Protein AF-A0A2K5EL80-F1 (afdb_monomer)

Organism: Aotus nancymaae (NCBI:txid37293)

Mean predicted aligned error: 5.59 Å

pLDDT: mean 85.99, std 8.44, range [42.81, 94.0]

Secondary structure (DSSP, 8-state):
-HHHHHHHHHHHHHHTT--HHHHHHHHHHHHHHHHHHHHHHHT-TTS-TTHHHHHHHHHHHHHHHHHHHHHHHHHHTT-HHHHHHHHHHT-

Foldseek 3Di:
DVLVVLVVVLVVCVVVVHQLVVSLVSLQVSLVVLVVVLVVCVVPVPDPPVVNVVSVVSNLVSLLSNLQSVLVVCVVVVVPVSNVVSVVVND

InterPro domains:
  IPR004328 BRO1 domain [PF03097] (1-88)
  IPR004328 BRO1 domain [PS51180] (1-91)
  IPR038499 BRO1 domain superfamily [G3DSA:1.25.40.280] (1-91)

Structure (mmCIF, N/CA/C/O backbone):
data_AF-A0A2K5EL80-F1
#
_entry.id   AF-A0A2K5EL80-F1
#
loop_
_atom_site.group_PDB
_atom_site.id
_atom_site.type_symbol
_atom_site.label_atom_id
_atom_site.label_alt_id
_atom_site.label_comp_id
_atom_site.label_asym_id
_atom_site.label_entity_id
_atom_site.label_seq_id
_atom_site.pdbx_PDB_ins_code
_atom_site.Cartn_x
_atom_site.Cartn_y
_atom_site.Cartn_z
_atom_site.occupancy
_atom_site.B_iso_or_equiv
_atom_site.auth_seq_id
_atom_site.auth_comp_id
_atom_site.auth_asym_id
_atom_site.auth_atom_id
_atom_site.pdbx_PDB_model_num
ATOM 1 N N . MET A 1 1 ? 10.749 -7.660 -10.473 1.00 76.12 1 MET A N 1
ATOM 2 C CA . MET A 1 1 ? 10.220 -8.984 -10.073 1.00 76.12 1 MET A CA 1
ATOM 3 C C . MET A 1 1 ? 9.880 -9.060 -8.582 1.00 76.12 1 MET A C 1
ATOM 5 O O . MET A 1 1 ? 8.810 -9.559 -8.270 1.00 76.12 1 MET A O 1
ATOM 9 N N . LEU A 1 2 ? 10.696 -8.518 -7.660 1.00 88.94 2 LEU A N 1
ATOM 10 C CA . LEU A 1 2 ? 10.383 -8.538 -6.215 1.00 88.94 2 LEU A CA 1
ATOM 11 C C . LEU A 1 2 ? 9.066 -7.816 -5.85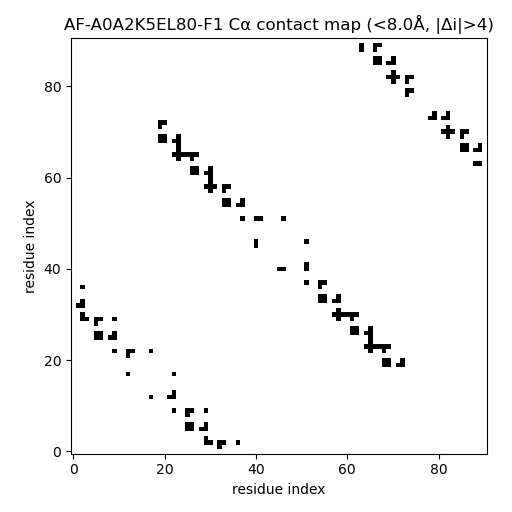2 1.00 88.94 2 LEU A C 1
ATOM 13 O O . LEU A 1 2 ? 8.269 -8.345 -5.085 1.00 88.94 2 LEU A O 1
ATOM 17 N N . ALA A 1 3 ? 8.795 -6.657 -6.466 1.00 88.19 3 ALA A N 1
ATOM 18 C CA . ALA A 1 3 ? 7.562 -5.894 -6.234 1.00 88.19 3 ALA A CA 1
ATOM 19 C C . ALA A 1 3 ? 6.282 -6.694 -6.551 1.00 88.19 3 ALA A C 1
ATOM 21 O O . ALA A 1 3 ? 5.339 -6.706 -5.769 1.00 88.19 3 ALA A O 1
ATOM 22 N N . GLN A 1 4 ? 6.277 -7.426 -7.670 1.00 88.94 4 GLN A N 1
ATOM 23 C CA . GLN A 1 4 ? 5.149 -8.274 -8.069 1.00 88.94 4 GLN A CA 1
ATOM 24 C C . GLN A 1 4 ? 4.978 -9.479 -7.138 1.00 88.94 4 GLN A C 1
ATOM 26 O O . GLN A 1 4 ? 3.852 -9.866 -6.846 1.00 88.94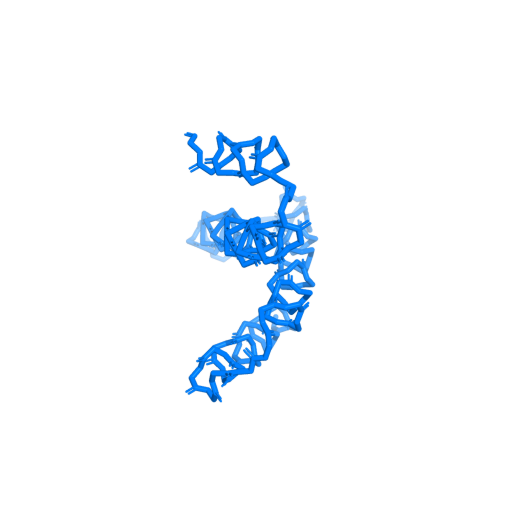 4 GLN A O 1
ATOM 31 N N . ALA A 1 5 ? 6.072 -10.057 -6.631 1.00 92.69 5 ALA A N 1
ATOM 32 C CA . ALA A 1 5 ? 5.977 -11.108 -5.620 1.00 92.69 5 ALA A CA 1
ATOM 33 C C . ALA A 1 5 ? 5.284 -10.581 -4.351 1.00 92.69 5 ALA A C 1
ATOM 35 O O . ALA A 1 5 ? 4.364 -11.218 -3.841 1.00 92.69 5 ALA A O 1
ATOM 36 N N . GLN A 1 6 ? 5.660 -9.382 -3.895 1.00 90.69 6 GLN A N 1
ATOM 37 C CA . GLN A 1 6 ? 5.022 -8.734 -2.750 1.00 90.69 6 GLN A CA 1
ATOM 38 C C . GLN A 1 6 ? 3.537 -8.424 -3.007 1.00 90.69 6 GLN A C 1
ATOM 40 O O . GLN A 1 6 ? 2.706 -8.639 -2.128 1.00 90.69 6 GLN A O 1
ATOM 45 N N . GLU A 1 7 ? 3.188 -7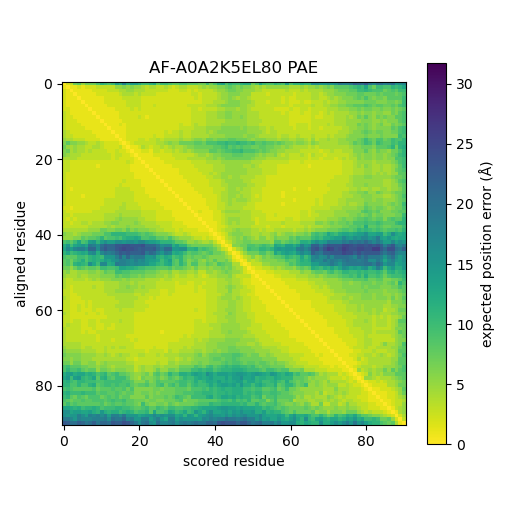.988 -4.221 1.00 90.44 7 GLU A N 1
ATOM 46 C CA . GLU A 1 7 ? 1.800 -7.772 -4.652 1.00 90.44 7 GLU A CA 1
ATOM 47 C C . GLU A 1 7 ? 0.970 -9.064 -4.567 1.00 90.44 7 GLU A C 1
ATOM 49 O O . GLU A 1 7 ? -0.153 -9.047 -4.067 1.00 90.44 7 GLU A O 1
ATOM 54 N N . VAL A 1 8 ? 1.528 -10.210 -4.970 1.00 93.62 8 VAL A N 1
ATOM 55 C CA . VAL A 1 8 ? 0.854 -11.513 -4.838 1.00 93.62 8 VAL A CA 1
ATOM 56 C C . VAL A 1 8 ? 0.614 -11.872 -3.368 1.00 93.62 8 VAL A C 1
ATOM 58 O O . VAL A 1 8 ? -0.469 -12.351 -3.027 1.00 93.62 8 VAL A O 1
ATOM 61 N N . PHE A 1 9 ? 1.576 -11.604 -2.479 1.00 92.12 9 PHE A N 1
ATOM 62 C CA . PHE A 1 9 ? 1.388 -11.801 -1.037 1.00 92.12 9 PHE A CA 1
ATOM 63 C C . PHE A 1 9 ? 0.327 -10.869 -0.450 1.00 92.12 9 PHE A C 1
ATOM 65 O O . PHE A 1 9 ? -0.485 -11.316 0.360 1.00 92.12 9 PHE A O 1
ATOM 72 N N . PHE A 1 10 ? 0.288 -9.608 -0.881 1.00 92.88 10 PHE A N 1
ATOM 73 C CA . PHE A 1 10 ? -0.785 -8.679 -0.530 1.00 92.88 10 PHE A CA 1
ATOM 74 C C . PHE A 1 10 ? -2.151 -9.229 -0.970 1.00 92.88 10 PHE A C 1
ATOM 76 O O . PHE A 1 10 ? -3.041 -9.377 -0.137 1.00 92.88 10 PHE A O 1
ATOM 83 N N . LEU A 1 11 ? -2.300 -9.637 -2.235 1.00 92.50 11 LEU A N 1
ATOM 84 C CA . LEU A 1 11 ? -3.548 -10.207 -2.755 1.00 92.50 11 LEU A CA 1
ATOM 85 C C . LEU A 1 11 ? -3.970 -11.467 -1.993 1.00 92.50 11 LEU A C 1
ATOM 87 O O . LEU A 1 11 ? -5.154 -11.660 -1.714 1.00 92.50 11 LEU A O 1
ATOM 91 N N . LYS A 1 12 ? -3.008 -12.320 -1.626 1.00 93.62 12 LYS A N 1
ATOM 92 C CA . LYS A 1 12 ? -3.255 -13.506 -0.802 1.00 93.62 12 LYS A CA 1
ATOM 93 C C . LYS A 1 12 ? -3.738 -13.124 0.598 1.00 93.62 12 LYS A C 1
ATOM 95 O O . LYS A 1 12 ? -4.741 -13.673 1.042 1.00 93.62 12 LYS A O 1
ATOM 100 N N . ALA A 1 13 ? -3.091 -12.169 1.262 1.00 92.12 13 ALA A N 1
ATOM 101 C CA . ALA A 1 13 ? -3.500 -11.695 2.584 1.00 92.12 13 ALA A CA 1
ATOM 102 C C . ALA A 1 13 ? -4.903 -11.065 2.567 1.00 92.12 13 ALA A C 1
ATOM 104 O O . ALA A 1 13 ? -5.705 -11.316 3.470 1.00 92.12 13 ALA A O 1
ATOM 105 N N . THR A 1 14 ? -5.226 -10.313 1.513 1.00 90.00 14 THR A N 1
ATOM 106 C CA . THR A 1 14 ? -6.559 -9.741 1.287 1.00 90.00 14 THR A CA 1
ATOM 107 C C . THR A 1 14 ? -7.600 -10.833 1.043 1.00 90.00 14 THR A C 1
ATOM 109 O O . THR A 1 14 ? -8.672 -10.813 1.649 1.00 90.00 14 THR A O 1
ATOM 112 N N . ARG A 1 15 ? -7.280 -11.842 0.220 1.00 92.88 15 ARG A N 1
ATOM 113 C CA . ARG A 1 15 ? -8.157 -12.997 -0.032 1.00 92.88 15 ARG A CA 1
ATOM 114 C C . ARG A 1 15 ? -8.421 -13.815 1.232 1.00 92.88 15 ARG A C 1
ATOM 116 O O . ARG A 1 15 ? -9.545 -14.266 1.438 1.00 92.88 15 ARG A O 1
ATOM 123 N N . ASP A 1 16 ? -7.409 -13.968 2.076 1.00 94.00 16 ASP A N 1
ATOM 124 C CA . ASP A 1 16 ? -7.499 -14.692 3.346 1.00 94.00 16 ASP A CA 1
ATOM 125 C C . ASP A 1 16 ? -8.149 -13.862 4.462 1.00 94.00 16 ASP A C 1
ATOM 127 O O . ASP A 1 16 ? -8.295 -14.353 5.581 1.00 94.00 16 ASP A O 1
ATOM 131 N N . LYS A 1 17 ? -8.562 -12.617 4.171 1.00 89.62 17 LYS A N 1
ATOM 132 C CA . LYS A 1 17 ? -9.150 -11.674 5.135 1.00 89.62 17 LYS A CA 1
ATOM 133 C C . LYS A 1 17 ? -8.288 -11.528 6.392 1.00 89.62 17 LYS A C 1
ATOM 135 O O . LYS A 1 17 ? -8.787 -11.537 7.519 1.00 89.62 17 LYS A O 1
ATOM 140 N N . MET A 1 18 ? -6.973 -11.422 6.196 1.00 92.00 18 MET A N 1
ATOM 141 C CA . MET A 1 18 ? -6.037 -11.153 7.284 1.00 92.00 18 MET A CA 1
ATOM 142 C C . MET A 1 18 ? -6.319 -9.784 7.921 1.00 92.00 18 MET A C 1
ATOM 144 O O . MET A 1 18 ? -7.028 -8.949 7.368 1.00 92.00 18 MET A O 1
ATOM 148 N N . LYS A 1 19 ? -5.743 -9.535 9.101 1.00 91.44 19 LYS A N 1
ATOM 149 C CA . LYS A 1 19 ? -5.892 -8.246 9.793 1.00 91.44 19 LYS A CA 1
ATOM 150 C C . LYS A 1 19 ? -5.456 -7.091 8.885 1.00 91.44 19 LYS A C 1
ATOM 152 O O . LYS A 1 19 ? -4.347 -7.138 8.349 1.00 91.44 19 LYS A O 1
ATOM 157 N N . ASP A 1 20 ? -6.248 -6.019 8.835 1.00 88.75 20 ASP A N 1
ATOM 158 C CA . ASP A 1 20 ? -5.947 -4.805 8.056 1.00 88.75 20 ASP A CA 1
ATOM 159 C C . ASP A 1 20 ? -4.557 -4.234 8.367 1.00 88.75 20 ASP A C 1
ATOM 161 O O . ASP A 1 20 ? -3.860 -3.760 7.478 1.00 88.75 20 ASP A O 1
ATOM 165 N N . ALA A 1 21 ? -4.094 -4.375 9.614 1.00 88.50 21 ALA A N 1
ATOM 166 C CA . ALA A 1 21 ? -2.742 -3.998 10.030 1.00 88.50 21 ALA A CA 1
ATOM 167 C C . ALA A 1 21 ? -1.634 -4.671 9.201 1.00 88.50 21 ALA A C 1
ATOM 169 O O . ALA A 1 21 ? -0.595 -4.070 8.939 1.00 88.50 21 ALA A O 1
ATOM 170 N N . ILE A 1 22 ? -1.825 -5.946 8.851 1.00 92.12 22 ILE A N 1
ATOM 171 C CA . ILE A 1 22 ? -0.864 -6.735 8.077 1.00 92.12 22 ILE A CA 1
ATOM 172 C C . ILE A 1 22 ? -1.001 -6.375 6.602 1.00 92.12 22 ILE A C 1
ATOM 174 O O . ILE A 1 22 ? 0.008 -6.134 5.946 1.00 92.12 22 ILE A O 1
ATOM 178 N N . ILE A 1 23 ? -2.236 -6.281 6.104 1.00 92.75 23 ILE A N 1
ATOM 179 C CA . ILE A 1 23 ? -2.510 -5.935 4.707 1.00 92.75 23 ILE A CA 1
ATOM 180 C C . ILE A 1 23 ? -1.938 -4.547 4.373 1.00 92.75 23 ILE A C 1
ATOM 182 O O . ILE A 1 23 ? -1.230 -4.410 3.378 1.00 92.75 23 ILE A O 1
ATOM 186 N N . ALA A 1 24 ? -2.125 -3.554 5.250 1.00 91.12 24 ALA A N 1
ATOM 187 C CA . ALA A 1 24 ? -1.556 -2.214 5.096 1.00 91.12 24 ALA A CA 1
ATOM 188 C C . ALA A 1 24 ? -0.020 -2.229 5.022 1.00 91.12 24 ALA A C 1
ATOM 190 O O . ALA A 1 24 ? 0.578 -1.543 4.196 1.00 91.12 24 ALA A O 1
ATOM 191 N N . LYS A 1 25 ? 0.639 -3.044 5.857 1.00 92.06 25 LYS A N 1
ATOM 192 C CA . LYS A 1 25 ? 2.103 -3.195 5.827 1.00 92.06 25 LYS A CA 1
ATOM 193 C C . LYS A 1 25 ? 2.587 -3.870 4.547 1.00 92.06 25 LYS A C 1
ATOM 195 O O . LYS A 1 25 ? 3.578 -3.427 3.976 1.00 92.06 25 LYS A O 1
ATOM 200 N N . LEU A 1 26 ? 1.898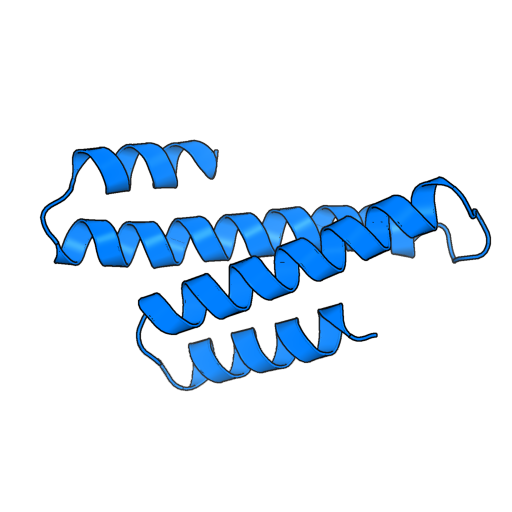 -4.916 4.090 1.00 93.25 26 LEU A N 1
ATOM 201 C CA . LEU A 1 26 ? 2.234 -5.604 2.842 1.00 93.25 26 LEU A CA 1
ATOM 202 C C . LEU A 1 26 ? 2.076 -4.676 1.633 1.00 93.25 26 LEU A C 1
ATOM 204 O O . LEU A 1 26 ? 2.961 -4.654 0.779 1.00 93.25 26 LEU A O 1
ATOM 208 N N . ALA A 1 27 ? 0.997 -3.890 1.597 1.00 92.19 27 ALA A N 1
ATOM 209 C CA . ALA A 1 27 ? 0.749 -2.890 0.566 1.00 92.19 27 ALA A CA 1
ATOM 210 C C . ALA A 1 27 ? 1.818 -1.784 0.573 1.00 92.19 27 ALA A C 1
ATOM 212 O O . ALA A 1 27 ? 2.400 -1.508 -0.472 1.00 92.19 27 ALA A O 1
ATOM 213 N N . ASN A 1 28 ? 2.167 -1.228 1.742 1.00 92.81 28 ASN A N 1
ATOM 214 C CA . ASN A 1 28 ? 3.254 -0.244 1.856 1.00 92.81 28 ASN A CA 1
ATOM 215 C C . ASN A 1 28 ? 4.591 -0.805 1.351 1.00 92.81 28 ASN A C 1
ATOM 217 O O . ASN A 1 28 ? 5.261 -0.168 0.545 1.00 92.81 28 ASN A O 1
ATOM 221 N N . GLN A 1 29 ? 4.944 -2.032 1.745 1.00 93.56 29 GLN A N 1
ATOM 222 C CA . GLN A 1 29 ? 6.169 -2.685 1.278 1.00 93.56 29 GLN A CA 1
ATOM 223 C C . GLN A 1 29 ? 6.173 -2.878 -0.249 1.00 93.56 29 GLN A C 1
ATOM 225 O O . GLN A 1 29 ? 7.199 -2.689 -0.903 1.00 93.56 29 GLN A O 1
ATOM 230 N N . ALA A 1 30 ? 5.029 -3.257 -0.831 1.00 93.06 30 ALA A N 1
ATOM 231 C CA . ALA A 1 30 ? 4.887 -3.380 -2.279 1.00 93.06 30 ALA A CA 1
ATOM 232 C C . ALA A 1 30 ? 5.039 -2.017 -2.967 1.00 93.06 30 ALA A C 1
ATOM 234 O O . ALA A 1 30 ? 5.723 -1.926 -3.987 1.00 93.06 30 ALA A O 1
ATOM 235 N N . ALA A 1 31 ? 4.454 -0.960 -2.396 1.00 92.62 31 ALA A N 1
ATOM 236 C CA . ALA A 1 31 ? 4.585 0.396 -2.907 1.00 92.62 31 ALA A CA 1
ATOM 237 C C . ALA A 1 31 ? 6.047 0.858 -2.922 1.00 92.62 31 ALA A C 1
ATOM 239 O O . ALA A 1 31 ? 6.493 1.360 -3.953 1.00 92.62 31 ALA A O 1
ATOM 240 N N . ASP A 1 32 ? 6.809 0.624 -1.851 1.00 92.81 32 ASP A N 1
ATOM 241 C CA . ASP A 1 32 ? 8.239 0.954 -1.796 1.00 92.81 32 ASP A CA 1
ATOM 242 C C . ASP A 1 32 ? 9.019 0.240 -2.908 1.00 92.81 32 ASP A C 1
ATOM 244 O O . ASP A 1 32 ? 9.759 0.873 -3.664 1.00 92.81 32 ASP A O 1
ATOM 248 N N . TYR A 1 33 ? 8.777 -1.062 -3.106 1.00 93.31 33 TYR A N 1
ATOM 249 C CA . TYR A 1 33 ? 9.425 -1.814 -4.183 1.00 93.31 33 TYR A CA 1
ATOM 250 C C . TYR A 1 33 ? 9.049 -1.317 -5.584 1.00 93.31 33 TYR A C 1
ATOM 252 O O . TYR A 1 33 ? 9.908 -1.290 -6.469 1.00 93.31 33 TYR A O 1
ATOM 260 N N . PHE A 1 34 ? 7.790 -0.927 -5.815 1.00 91.25 34 PHE A N 1
ATOM 261 C CA . PHE A 1 34 ? 7.379 -0.327 -7.088 1.00 91.25 34 PHE A CA 1
ATOM 262 C C . PHE A 1 34 ? 7.989 1.063 -7.291 1.00 91.25 34 PHE A C 1
ATOM 264 O O . PHE A 1 34 ? 8.410 1.373 -8.404 1.00 91.25 34 PHE A O 1
ATOM 271 N N . GLY A 1 35 ? 8.096 1.868 -6.232 1.00 90.06 35 GLY A N 1
ATOM 272 C CA . GLY A 1 35 ? 8.704 3.197 -6.273 1.00 90.06 35 GLY A CA 1
ATOM 273 C C . GLY A 1 35 ? 10.201 3.143 -6.574 1.00 90.06 35 GLY A C 1
ATOM 274 O O . GLY A 1 35 ? 10.699 3.904 -7.404 1.00 90.06 35 GLY A O 1
ATOM 275 N N . ASP A 1 36 ? 10.923 2.201 -5.971 1.00 90.06 36 ASP A N 1
ATOM 276 C CA . ASP A 1 36 ? 12.347 2.006 -6.249 1.00 90.06 36 ASP A CA 1
ATOM 277 C C . ASP A 1 36 ? 12.586 1.442 -7.651 1.00 90.06 36 ASP A C 1
ATOM 279 O O . ASP A 1 36 ? 13.479 1.911 -8.360 1.00 90.06 36 ASP A O 1
ATOM 283 N N . ALA A 1 37 ? 11.751 0.499 -8.101 1.00 87.50 37 ALA A N 1
ATOM 284 C CA . ALA A 1 37 ? 11.792 0.015 -9.478 1.00 87.50 37 ALA A CA 1
ATOM 285 C C . ALA A 1 37 ? 11.515 1.148 -10.481 1.00 87.50 37 ALA A C 1
ATOM 287 O O . ALA A 1 37 ? 12.216 1.258 -11.486 1.00 87.50 37 ALA A O 1
ATOM 288 N N . PHE A 1 38 ? 10.545 2.019 -10.192 1.00 86.38 38 PHE A N 1
ATOM 289 C CA . PHE A 1 38 ? 10.226 3.185 -11.014 1.00 86.38 38 PHE A CA 1
ATOM 290 C C . PHE A 1 38 ? 11.413 4.152 -11.121 1.00 86.38 38 PHE A C 1
ATOM 292 O O . PHE A 1 38 ? 11.822 4.492 -12.232 1.00 86.38 38 PHE A O 1
ATOM 299 N N . LYS A 1 39 ? 12.031 4.519 -9.988 1.00 86.31 39 LYS A N 1
ATOM 300 C CA . LYS A 1 39 ? 13.238 5.366 -9.965 1.00 86.31 39 LYS A CA 1
ATOM 301 C C . LYS A 1 39 ? 14.368 4.747 -10.783 1.00 86.31 39 LYS A C 1
ATOM 303 O O . LYS A 1 39 ? 14.999 5.442 -11.566 1.00 86.31 39 LYS A O 1
ATOM 308 N N . GLN A 1 40 ? 14.618 3.444 -10.645 1.00 84.12 40 GLN A N 1
ATOM 309 C CA . GLN A 1 40 ? 15.673 2.763 -11.406 1.00 84.12 40 GLN A CA 1
ATOM 310 C C . GLN A 1 40 ? 15.398 2.753 -12.916 1.00 84.12 40 GLN A C 1
ATOM 312 O O . GLN A 1 40 ? 16.331 2.924 -13.701 1.00 84.12 40 GLN A O 1
ATOM 317 N N . CYS A 1 41 ? 14.134 2.595 -13.324 1.00 80.75 41 CYS A N 1
ATOM 318 C CA . CYS A 1 41 ? 13.733 2.654 -14.731 1.00 80.75 41 CYS A CA 1
ATOM 319 C C . CYS A 1 41 ? 13.840 4.071 -15.309 1.00 80.75 41 CYS A C 1
ATOM 321 O O . CYS A 1 41 ? 14.159 4.218 -16.482 1.00 80.75 41 CYS A O 1
ATOM 323 N N . GLN A 1 42 ? 13.636 5.113 -14.497 1.00 76.56 42 GLN A N 1
ATOM 324 C CA . GLN A 1 42 ? 13.725 6.508 -14.944 1.00 76.56 42 GLN A CA 1
ATOM 325 C C . GLN A 1 42 ? 15.115 6.872 -15.488 1.00 76.56 42 GLN A C 1
ATOM 327 O O . GLN A 1 42 ? 15.226 7.671 -16.412 1.00 76.56 42 GLN A O 1
ATOM 332 N N . TYR A 1 43 ? 16.174 6.273 -14.936 1.00 73.25 43 TYR A N 1
ATOM 333 C CA . TYR A 1 43 ? 17.555 6.526 -15.363 1.00 73.25 43 TYR A CA 1
ATOM 334 C C . TYR A 1 43 ? 18.048 5.569 -16.458 1.00 73.25 43 TYR A C 1
ATOM 336 O O . TYR A 1 43 ? 19.122 5.789 -17.017 1.00 73.25 43 TYR A O 1
ATOM 344 N N . LYS A 1 44 ? 17.311 4.489 -16.751 1.00 66.19 44 LYS A N 1
ATOM 345 C CA . LYS A 1 44 ? 17.715 3.447 -17.704 1.00 66.19 44 LYS A CA 1
ATOM 346 C C . LYS A 1 44 ? 16.536 3.062 -18.595 1.00 66.19 44 LYS A C 1
ATOM 348 O O . LYS A 1 44 ? 15.746 2.189 -18.241 1.00 66.19 44 LYS A O 1
ATOM 353 N N . ASP A 1 45 ? 16.477 3.655 -19.786 1.00 67.12 45 ASP A N 1
ATOM 354 C CA . ASP A 1 45 ? 15.458 3.387 -20.819 1.00 67.12 45 ASP A CA 1
ATOM 355 C C . ASP A 1 45 ? 15.716 2.059 -21.567 1.00 67.12 45 ASP A C 1
ATOM 357 O O . ASP A 1 45 ? 15.678 1.953 -22.788 1.00 67.12 45 ASP A O 1
ATOM 361 N N . THR A 1 46 ? 16.089 1.027 -20.810 1.00 74.56 46 THR A N 1
ATOM 362 C CA . THR A 1 46 ? 16.385 -0.327 -21.302 1.00 74.56 46 THR A CA 1
ATOM 363 C C . THR A 1 46 ? 15.157 -1.235 -21.311 1.00 74.56 46 THR A C 1
ATOM 365 O O . THR A 1 46 ? 15.207 -2.329 -21.867 1.00 74.56 46 THR A O 1
ATOM 368 N N . LEU A 1 47 ? 14.073 -0.818 -20.654 1.00 75.25 47 LEU A N 1
ATOM 369 C CA . LEU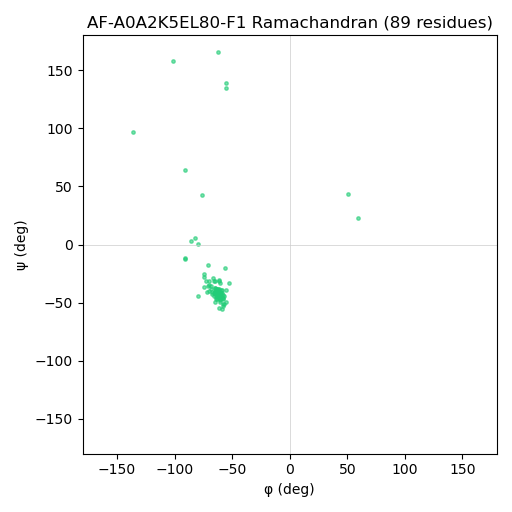 A 1 47 ? 12.845 -1.596 -20.519 1.00 75.25 47 LEU A CA 1
ATOM 370 C C . LEU A 1 47 ? 11.770 -1.106 -21.498 1.00 75.25 47 LEU A C 1
ATOM 372 O O . LEU A 1 47 ? 11.817 0.038 -21.944 1.00 75.25 47 LEU A O 1
ATOM 376 N N . PRO A 1 48 ? 10.775 -1.948 -21.828 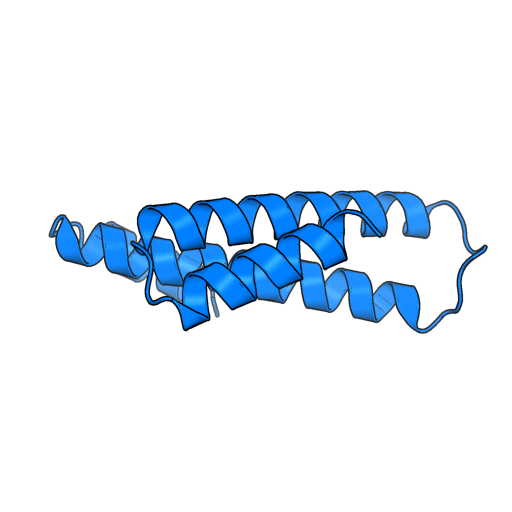1.00 77.75 48 PRO A N 1
ATOM 377 C CA . PRO A 1 48 ? 9.668 -1.544 -22.684 1.00 77.75 48 PRO A CA 1
ATOM 378 C C . PRO A 1 48 ? 8.956 -0.306 -22.125 1.00 77.75 48 PRO A C 1
ATOM 380 O O . PRO A 1 48 ? 8.688 -0.232 -20.924 1.00 77.75 48 PRO A O 1
ATOM 383 N N . LYS A 1 49 ? 8.584 0.632 -23.005 1.00 76.31 49 LYS A N 1
ATOM 384 C CA . LYS A 1 49 ? 7.931 1.910 -22.646 1.00 76.31 49 LYS A CA 1
ATOM 385 C C . LYS A 1 49 ? 6.633 1.743 -21.848 1.00 76.31 49 LYS A C 1
ATOM 387 O O . LYS A 1 49 ? 6.207 2.663 -21.163 1.00 76.31 49 LYS A O 1
ATOM 392 N N . GLU A 1 50 ? 6.021 0.566 -21.917 1.00 80.94 50 GLU A N 1
ATOM 393 C CA . GLU A 1 50 ? 4.811 0.184 -21.184 1.00 80.94 50 GLU A CA 1
ATOM 394 C C . GLU A 1 50 ? 5.075 -0.091 -19.696 1.00 80.94 50 GLU A C 1
ATOM 396 O O . GLU A 1 50 ? 4.204 0.111 -18.855 1.00 80.94 50 GLU A O 1
ATOM 401 N N . VAL A 1 51 ? 6.290 -0.517 -19.339 1.00 82.25 51 VAL A N 1
ATOM 402 C CA . VAL A 1 51 ? 6.638 -0.888 -17.960 1.00 82.25 51 VAL A CA 1
ATOM 403 C C . VAL A 1 51 ? 6.681 0.342 -17.059 1.00 82.25 51 VAL A C 1
ATOM 405 O O . VAL A 1 51 ? 6.274 0.274 -15.902 1.00 82.25 51 VAL A O 1
ATOM 408 N N . PHE A 1 52 ? 7.124 1.480 -17.589 1.00 83.62 52 PHE A N 1
ATOM 409 C CA . PHE A 1 52 ? 7.249 2.724 -16.836 1.00 83.62 52 PHE A CA 1
ATOM 410 C C . PHE A 1 52 ? 5.909 3.242 -16.268 1.00 83.62 52 PHE A C 1
ATOM 412 O O . PHE A 1 52 ? 5.811 3.393 -15.046 1.00 83.62 52 PHE A O 1
ATOM 419 N N . PRO A 1 53 ? 4.844 3.449 -17.075 1.00 86.94 53 PRO A N 1
ATOM 420 C CA . PRO A 1 53 ? 3.541 3.850 -16.549 1.00 86.94 53 PRO A CA 1
ATOM 421 C C . PRO A 1 53 ? 2.900 2.760 -15.682 1.00 86.94 53 PRO A C 1
ATOM 423 O O . PRO A 1 53 ? 2.222 3.087 -14.711 1.00 86.94 53 PRO A O 1
ATOM 426 N N . VAL A 1 54 ? 3.145 1.472 -15.963 1.00 88.88 54 VAL A N 1
ATOM 427 C CA . VAL A 1 54 ? 2.641 0.370 -15.125 1.00 88.88 54 VAL A CA 1
ATOM 428 C C . VAL A 1 54 ? 3.267 0.395 -13.729 1.00 88.88 54 VAL A C 1
ATOM 430 O O . VAL A 1 54 ? 2.557 0.193 -12.746 1.00 88.88 54 VAL A O 1
ATOM 433 N N . LEU A 1 55 ? 4.571 0.663 -13.614 1.00 87.25 55 LEU A N 1
ATOM 434 C CA . LEU A 1 55 ? 5.253 0.795 -12.323 1.00 87.25 55 LEU A CA 1
ATOM 435 C C . LEU A 1 55 ? 4.721 1.989 -11.526 1.00 87.25 55 LEU A C 1
ATOM 437 O O . LEU A 1 55 ? 4.429 1.834 -10.342 1.00 87.25 55 LEU A O 1
ATOM 441 N N . ALA A 1 56 ? 4.544 3.144 -12.176 1.00 87.31 56 ALA A N 1
ATOM 442 C CA . ALA A 1 56 ? 3.969 4.331 -11.541 1.00 87.31 56 ALA A CA 1
ATOM 443 C C . ALA A 1 56 ? 2.538 4.070 -11.044 1.00 87.31 56 ALA A C 1
ATOM 445 O O . ALA A 1 56 ? 2.227 4.323 -9.882 1.00 87.31 56 ALA A O 1
ATOM 446 N N . ALA A 1 57 ? 1.689 3.485 -11.895 1.00 89.38 57 ALA A N 1
ATOM 447 C CA . ALA A 1 57 ? 0.322 3.136 -11.530 1.00 89.38 57 ALA A CA 1
ATOM 448 C C . ALA A 1 57 ? 0.291 2.144 -10.359 1.00 89.38 57 ALA A C 1
ATOM 450 O O . ALA A 1 57 ? -0.420 2.366 -9.383 1.00 89.38 57 ALA A O 1
ATOM 451 N N . LYS A 1 58 ? 1.101 1.077 -10.405 1.00 90.25 58 LYS A N 1
ATOM 452 C CA . LYS A 1 58 ? 1.179 0.087 -9.319 1.00 90.25 58 LYS A CA 1
ATOM 453 C C . LYS A 1 58 ? 1.691 0.683 -8.013 1.00 90.25 58 LYS A C 1
ATOM 455 O O . LYS A 1 58 ? 1.173 0.322 -6.960 1.00 90.25 58 LYS A O 1
ATOM 460 N N . HIS A 1 59 ? 2.656 1.600 -8.067 1.00 90.12 59 HIS A N 1
ATOM 461 C CA . HIS A 1 59 ? 3.125 2.326 -6.889 1.00 90.12 59 HIS A CA 1
ATOM 462 C C . HIS A 1 59 ? 1.978 3.092 -6.217 1.00 90.12 59 HIS A C 1
ATOM 464 O O . HIS A 1 59 ? 1.713 2.867 -5.035 1.00 90.12 59 HIS A O 1
ATOM 470 N N . CYS A 1 60 ? 1.246 3.913 -6.978 1.00 89.94 60 CYS A N 1
ATOM 471 C CA . CYS A 1 60 ? 0.109 4.672 -6.454 1.00 89.94 60 CYS A CA 1
ATOM 472 C C . CYS A 1 60 ? -1.008 3.757 -5.935 1.00 89.94 60 CYS A C 1
ATOM 474 O O . CYS A 1 60 ? -1.504 3.967 -4.834 1.00 89.94 60 CYS A O 1
ATOM 476 N N . ILE A 1 61 ? -1.361 2.699 -6.675 1.00 91.44 61 ILE A N 1
ATOM 477 C CA . ILE A 1 61 ? -2.398 1.744 -6.254 1.00 91.44 61 ILE A CA 1
ATOM 478 C C . ILE A 1 61 ? -2.006 1.057 -4.938 1.00 91.44 61 ILE A C 1
ATOM 480 O O . ILE A 1 61 ? -2.853 0.861 -4.068 1.00 91.44 61 ILE A O 1
ATOM 484 N N . MET A 1 62 ? -0.742 0.670 -4.756 1.00 91.56 62 MET A N 1
ATOM 485 C CA . MET A 1 62 ? -0.312 0.035 -3.506 1.00 91.56 62 MET A CA 1
ATOM 486 C C . MET A 1 62 ? -0.276 1.018 -2.331 1.00 91.56 62 MET A C 1
ATOM 488 O O . MET A 1 62 ? -0.661 0.638 -1.227 1.00 91.56 62 MET A O 1
ATOM 492 N N . GLN A 1 63 ? 0.099 2.279 -2.560 1.00 91.06 63 GLN A N 1
ATOM 493 C CA . GLN A 1 63 ? -0.018 3.335 -1.546 1.00 91.06 63 GLN A CA 1
ATOM 494 C C . GLN A 1 63 ? -1.472 3.575 -1.127 1.00 91.06 63 GLN A C 1
ATOM 496 O O . GLN A 1 63 ? -1.761 3.597 0.069 1.00 91.06 63 GLN A O 1
ATOM 501 N N . ALA A 1 64 ? -2.383 3.675 -2.096 1.00 90.56 64 ALA A N 1
ATOM 502 C CA . ALA A 1 64 ? -3.820 3.800 -1.862 1.00 90.56 64 ALA A CA 1
ATOM 503 C C . ALA A 1 64 ? -4.352 2.647 -0.998 1.00 90.56 64 ALA A C 1
ATOM 505 O O . ALA A 1 64 ? -4.971 2.864 0.041 1.00 90.56 64 ALA A O 1
ATOM 506 N N . ASN A 1 65 ? -4.018 1.401 -1.356 1.00 90.44 65 ASN A N 1
ATOM 507 C CA . ASN A 1 65 ? -4.399 0.229 -0.565 1.00 90.44 65 ASN A CA 1
ATOM 508 C C . ASN A 1 65 ? -3.837 0.281 0.863 1.00 90.44 65 ASN A C 1
ATOM 510 O O . ASN A 1 65 ? -4.524 -0.095 1.816 1.00 90.44 65 ASN A O 1
ATOM 514 N N . ALA A 1 66 ? -2.601 0.747 1.035 1.00 90.44 66 ALA A N 1
ATOM 515 C CA . ALA A 1 66 ? -2.005 0.875 2.354 1.00 90.44 66 ALA A CA 1
ATOM 516 C C . ALA A 1 66 ? -2.744 1.906 3.218 1.00 90.44 66 ALA A C 1
ATOM 518 O O . ALA A 1 66 ? -3.137 1.581 4.340 1.00 90.44 66 ALA A O 1
ATOM 519 N N . GLU A 1 67 ? -2.989 3.109 2.691 1.00 89.25 67 GLU A N 1
ATOM 520 C CA . GLU A 1 67 ? -3.731 4.164 3.392 1.00 89.25 67 GLU A CA 1
ATOM 521 C C . GLU A 1 67 ? -5.181 3.739 3.676 1.00 89.25 67 GLU A C 1
ATOM 523 O O . GLU A 1 67 ? -5.671 3.950 4.788 1.00 89.25 67 GLU A O 1
ATOM 528 N N . TYR A 1 68 ? -5.838 3.043 2.743 1.00 90.12 68 TYR A N 1
ATOM 529 C CA . TYR A 1 68 ? -7.181 2.491 2.926 1.00 90.12 68 TYR A CA 1
ATOM 530 C C . TYR A 1 68 ? -7.245 1.510 4.104 1.00 90.12 68 TYR A C 1
ATOM 532 O O . TYR A 1 68 ? -8.005 1.728 5.051 1.00 90.12 68 TYR A O 1
ATOM 540 N N . HIS A 1 69 ? -6.412 0.467 4.120 1.00 88.81 69 HIS A N 1
ATOM 541 C CA . HIS A 1 69 ? -6.409 -0.503 5.224 1.00 88.81 69 HIS A CA 1
ATOM 542 C C . HIS A 1 69 ? -5.963 0.128 6.552 1.00 88.81 69 HIS A C 1
ATOM 544 O O . HIS A 1 69 ? -6.445 -0.237 7.628 1.00 88.81 69 HIS A O 1
ATOM 550 N N . GLN A 1 70 ? -5.082 1.126 6.500 1.00 87.81 70 GLN A N 1
ATOM 551 C CA . GLN A 1 70 ? -4.652 1.857 7.686 1.00 87.81 70 GLN A CA 1
ATOM 552 C C . GLN A 1 70 ? -5.746 2.797 8.220 1.00 87.81 70 GLN A C 1
ATOM 554 O O . GLN A 1 70 ? -5.866 2.957 9.436 1.00 87.81 70 GLN A O 1
ATOM 559 N N . SER A 1 71 ? -6.604 3.340 7.351 1.00 87.25 71 SER A N 1
ATOM 560 C CA . SER A 1 71 ? -7.800 4.097 7.742 1.00 87.25 71 SER A CA 1
ATOM 561 C C . SER A 1 71 ? -8.820 3.215 8.474 1.00 8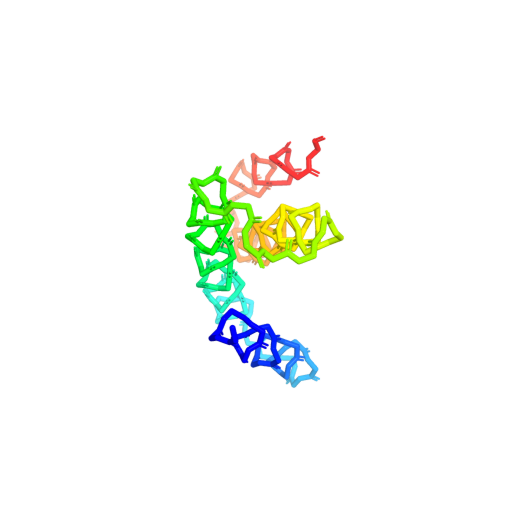7.25 71 SER A C 1
ATOM 563 O O . SER A 1 71 ? -9.335 3.614 9.520 1.00 87.25 71 SER A O 1
ATOM 565 N N . ILE A 1 72 ? -9.023 1.968 8.022 1.00 88.00 72 ILE A N 1
ATOM 566 C CA . ILE A 1 72 ? -9.877 0.980 8.704 1.00 88.00 72 ILE A CA 1
ATOM 567 C C . ILE A 1 72 ? -9.343 0.701 10.114 1.00 88.00 72 ILE A C 1
ATOM 569 O O . ILE A 1 72 ? -10.106 0.629 11.080 1.00 88.00 72 ILE A O 1
ATOM 573 N N . LEU A 1 73 ? -8.023 0.594 10.261 1.00 87.12 73 LEU A N 1
ATOM 574 C CA . LEU A 1 73 ? -7.389 0.399 11.561 1.00 87.12 73 LEU A CA 1
ATOM 575 C C . LEU A 1 73 ? -7.541 1.629 12.473 1.00 87.12 73 LEU A C 1
ATOM 577 O O . LEU A 1 73 ? -7.830 1.477 13.661 1.00 87.12 73 LEU A O 1
ATOM 581 N N . ALA A 1 74 ? -7.403 2.842 11.933 1.00 86.00 74 ALA A N 1
ATOM 582 C CA . ALA A 1 74 ? -7.641 4.083 12.673 1.00 86.00 74 ALA A CA 1
ATOM 583 C C . ALA A 1 74 ? -9.100 4.187 13.154 1.00 86.00 74 ALA A C 1
ATOM 585 O O . ALA A 1 74 ? -9.345 4.523 14.318 1.00 86.00 74 ALA A O 1
ATOM 586 N N . LYS A 1 75 ? -10.061 3.794 12.309 1.00 85.44 75 LYS A N 1
ATOM 587 C CA . LYS A 1 75 ? -11.482 3.686 12.661 1.00 85.44 75 LYS A CA 1
ATOM 588 C C . LYS A 1 75 ? -11.714 2.739 13.835 1.00 85.44 75 LYS A C 1
ATOM 590 O O . LYS A 1 75 ? -12.407 3.093 14.788 1.00 85.44 75 LYS A O 1
ATOM 595 N N . GLN A 1 76 ? -11.098 1.553 13.808 1.00 86.06 76 GLN A N 1
ATOM 596 C CA . GLN A 1 76 ? -11.184 0.579 14.906 1.00 86.06 76 GLN A CA 1
ATOM 597 C C . GLN A 1 76 ? -10.614 1.137 16.222 1.00 86.06 76 GLN A C 1
ATOM 599 O O . GLN A 1 76 ? -11.120 0.826 17.298 1.00 86.06 76 GLN A O 1
ATOM 604 N N . GLN A 1 77 ? -9.607 2.012 16.145 1.00 86.81 77 GLN A N 1
ATOM 605 C CA . GLN A 1 77 ? -9.024 2.710 17.297 1.00 86.81 77 GLN A CA 1
ATOM 606 C C . GLN A 1 77 ? -9.808 3.962 17.731 1.00 86.81 77 GLN A C 1
ATOM 608 O O . GLN A 1 77 ? -9.347 4.681 18.617 1.00 86.81 77 GLN A O 1
ATOM 613 N N . LYS A 1 78 ? -10.976 4.241 17.129 1.00 87.12 78 LYS A N 1
ATOM 614 C CA . LYS A 1 78 ? -11.775 5.465 17.337 1.00 87.12 78 LYS A CA 1
ATOM 615 C C . LYS A 1 78 ? -11.018 6.761 16.993 1.00 87.12 78 LYS A C 1
ATOM 617 O O . LYS A 1 78 ? -11.374 7.838 17.467 1.00 87.12 78 LYS A O 1
ATOM 622 N N . LYS A 1 79 ? -9.984 6.677 16.148 1.00 85.88 79 LYS A N 1
ATOM 623 C CA . LYS A 1 79 ? -9.200 7.817 15.648 1.00 85.88 79 LYS A CA 1
ATOM 624 C C . LYS A 1 79 ? -9.793 8.347 14.342 1.00 85.88 79 LYS A C 1
ATOM 626 O O . LYS A 1 79 ? -9.158 8.311 13.291 1.00 85.88 79 LYS A O 1
ATOM 631 N N . PHE A 1 80 ? -11.017 8.859 14.412 1.00 82.75 80 PHE A N 1
ATOM 632 C CA . PHE A 1 80 ? -11.766 9.303 13.229 1.00 82.75 80 PHE A CA 1
ATOM 633 C C . PHE A 1 80 ? -11.079 10.444 12.457 1.00 82.75 80 PHE A C 1
ATOM 635 O O . PHE A 1 80 ? -11.182 10.512 11.237 1.00 82.75 80 PHE A O 1
ATOM 642 N N . GLY A 1 81 ? -10.317 11.310 13.139 1.00 83.88 81 GLY A N 1
ATOM 643 C CA . GLY A 1 81 ? -9.524 12.350 12.470 1.00 83.88 81 GLY A CA 1
ATOM 644 C C . GLY A 1 81 ? -8.402 11.783 11.591 1.00 83.88 81 GLY A C 1
ATOM 645 O O . GLY A 1 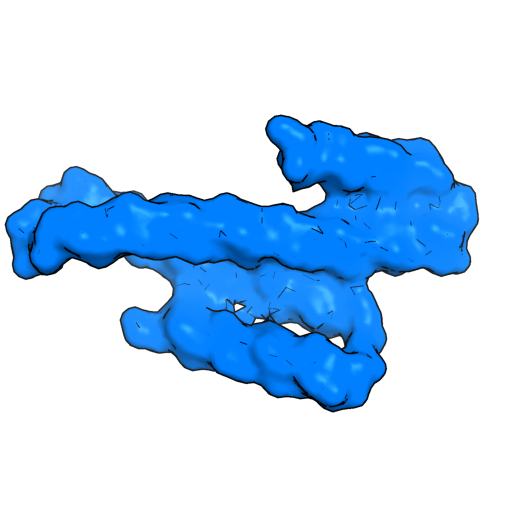81 ? -8.157 12.289 10.500 1.00 83.88 81 GLY A O 1
ATOM 646 N N . GLU A 1 82 ? -7.758 10.699 12.034 1.00 80.38 82 GLU A N 1
ATOM 647 C CA . GLU A 1 82 ? -6.715 10.019 11.260 1.00 80.38 82 GLU A CA 1
ATOM 648 C C . GLU A 1 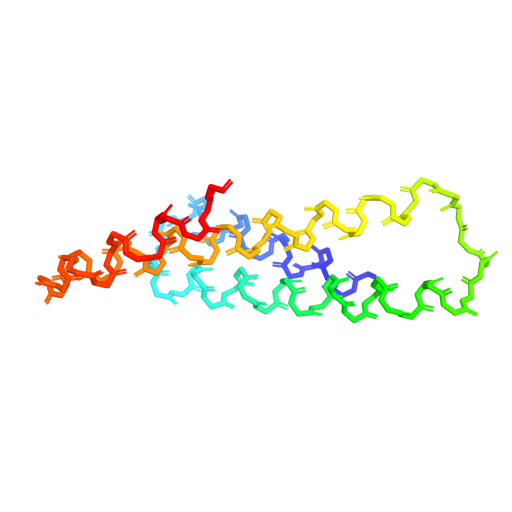82 ? -7.325 9.212 10.101 1.00 80.38 82 GLU A C 1
ATOM 650 O O . GLU A 1 82 ? -6.773 9.216 9.007 1.00 80.38 82 GLU A O 1
ATOM 655 N N . GLU A 1 83 ? -8.494 8.590 10.299 1.00 79.69 83 GLU A N 1
ATOM 656 C CA . GLU A 1 83 ? -9.254 7.919 9.230 1.00 79.69 83 GLU A CA 1
ATOM 657 C C . GLU A 1 83 ? -9.572 8.885 8.078 1.00 79.69 83 GLU A C 1
ATOM 659 O O . GLU A 1 83 ? -9.245 8.595 6.929 1.00 79.69 83 GLU A O 1
ATOM 664 N N . ILE A 1 84 ? -10.142 10.059 8.376 1.00 82.38 84 ILE A N 1
ATOM 665 C CA . ILE A 1 84 ? -10.503 11.052 7.353 1.00 82.38 84 ILE A CA 1
ATOM 666 C C . ILE A 1 84 ? -9.258 11.580 6.637 1.00 82.38 84 ILE A C 1
ATOM 668 O O . ILE A 1 84 ? -9.263 11.676 5.413 1.00 82.38 84 ILE A O 1
ATOM 672 N N . ALA A 1 85 ? -8.185 11.888 7.372 1.00 82.88 85 ALA A N 1
ATOM 673 C CA . ALA A 1 85 ? -6.947 12.378 6.772 1.00 82.88 85 ALA A CA 1
ATOM 674 C C . ALA A 1 85 ? -6.322 11.351 5.811 1.00 82.88 85 ALA A C 1
ATOM 676 O O . ALA A 1 85 ? -5.830 11.727 4.749 1.00 82.88 85 ALA A O 1
ATOM 677 N N . ARG A 1 86 ? -6.372 10.057 6.152 1.00 77.62 86 ARG A N 1
ATOM 678 C CA . ARG A 1 86 ? -5.864 8.976 5.291 1.00 77.62 86 ARG A CA 1
ATOM 679 C C . ARG A 1 86 ? -6.754 8.736 4.075 1.00 77.62 86 ARG A C 1
ATOM 681 O O . ARG A 1 86 ? -6.236 8.610 2.975 1.00 77.62 86 ARG A O 1
ATOM 688 N N . LEU A 1 87 ? -8.077 8.770 4.241 1.00 76.38 87 LEU A N 1
ATOM 689 C CA . LEU A 1 87 ? -9.022 8.667 3.121 1.00 76.38 87 LEU A CA 1
ATOM 690 C C . LEU A 1 87 ? -8.964 9.881 2.182 1.00 76.38 87 LEU A C 1
ATOM 692 O O . LEU A 1 87 ? -9.244 9.756 0.997 1.00 76.38 87 LEU A O 1
ATOM 696 N N . GLN A 1 88 ? -8.597 11.061 2.687 1.00 79.25 88 GLN A N 1
ATOM 697 C CA . GLN A 1 88 ? -8.387 12.248 1.856 1.00 79.25 88 GLN A CA 1
ATOM 698 C C . GLN A 1 88 ? -7.083 12.205 1.058 1.00 79.25 88 GLN A C 1
ATOM 700 O O . GLN A 1 88 ? -7.019 12.848 0.018 1.00 79.25 88 GLN A O 1
ATOM 705 N N . ARG A 1 89 ? -6.066 11.459 1.508 1.00 68.06 89 ARG A N 1
ATOM 706 C CA . ARG A 1 89 ? -4.842 11.221 0.720 1.00 68.06 89 ARG A CA 1
ATOM 707 C C . ARG A 1 89 ? -5.061 10.300 -0.478 1.00 68.06 89 ARG A C 1
ATOM 709 O O . ARG A 1 89 ? -4.225 10.282 -1.370 1.00 68.06 89 ARG A O 1
ATOM 716 N N . ASP A 1 90 ? -6.160 9.552 -0.475 1.00 55.62 90 ASP A N 1
ATOM 717 C CA . ASP A 1 90 ? -6.578 8.654 -1.555 1.00 55.62 90 ASP A CA 1
ATOM 718 C C . ASP A 1 90 ? -7.396 9.378 -2.657 1.00 55.62 90 ASP A C 1
ATOM 720 O O . ASP A 1 90 ? -7.891 8.746 -3.588 1.00 55.62 90 ASP A O 1
ATOM 724 N N . LYS A 1 91 ? -7.573 10.708 -2.548 1.00 42.81 91 LYS A N 1
ATOM 725 C CA . LYS A 1 91 ? -8.208 11.585 -3.553 1.00 42.81 91 LYS A CA 1
ATOM 726 C C . LYS A 1 91 ? -7.175 12.383 -4.337 1.00 42.81 91 LYS A C 1
ATOM 728 O O . LYS A 1 91 ? -7.421 12.576 -5.548 1.00 42.81 91 LYS A O 1
#

Nearest PDB structures (foldseek):
  2xs1-assembly1_A  TM=9.958E-01  e=7.810E-09  Homo sapiens
  3c3r-assembly1_A  TM=9.904E-01  e=2.090E-08  unclassified
  6s1k-assembly1_I  TM=6.156E-01  e=6.608E+00  Escherichia coli str. K-12 substr. MG1655star

Radius of gyration: 14.46 Å; Cα contacts (8 Å, |Δi|>4): 96; chains: 1; bounding box: 30×27×40 Å

Solvent-accessible surface area (backbone atoms only — not comparable to full-atom values): 4620 Å² total; per-residue (Å²): 110,70,32,59,54,36,46,52,52,30,54,49,36,59,73,67,64,52,60,41,74,54,42,16,50,36,20,41,54,20,14,52,40,21,48,52,51,37,58,56,44,74,80,41,89,82,61,65,82,68,54,57,61,49,30,52,51,49,18,53,53,22,43,40,50,13,35,50,28,45,19,54,49,27,46,75,69,70,35,55,71,57,19,52,56,33,58,57,72,66,108

Sequence (91 aa):
MLAQAQEVFFLKATRDKMKDAIIAKLANQAADYFGDAFKQCQYKDTLPKEVFPVLAAKHCIMQANAEYHQSILAKQQKKFGEEIARLQRDK